Protein AF-A0A3M1JA30-F1 (afdb_monomer_lite)

Sequence (149 aa):
MINASYFTVWEWRLRRRSRTFTFTFMCHFKSLLILVCVLGLSACGSKSASATEADADFDLAEQLTELADRMRAYLPQVPLDSTQIPRTVENGVLKGTTSKSWTSGFFPGLLWQLYRSSGHEELRQAAEQWQAFVEKEKRDSSTHDLGFK

Structure (mmCIF, N/CA/C/O backbone):
data_AF-A0A3M1JA30-F1
#
_entry.id   AF-A0A3M1JA30-F1
#
loop_
_atom_site.group_PDB
_atom_site.id
_atom_site.type_symbol
_atom_site.label_atom_id
_atom_site.label_alt_id
_atom_site.label_comp_id
_atom_site.label_asym_id
_atom_site.label_entity_id
_atom_site.label_seq_id
_atom_site.pdbx_PDB_ins_code
_atom_site.Cartn_x
_atom_site.Cartn_y
_atom_site.Cartn_z
_atom_site.occupancy
_atom_site.B_iso_or_equiv
_atom_site.auth_seq_id
_atom_site.auth_comp_id
_atom_site.auth_asym_id
_atom_site.auth_atom_id
_atom_site.pdbx_PDB_model_num
ATOM 1 N N . MET A 1 1 ? 21.101 49.911 39.764 1.00 37.97 1 MET A N 1
ATOM 2 C CA . MET A 1 1 ? 21.139 51.147 40.576 1.00 37.97 1 MET A CA 1
ATOM 3 C C . MET A 1 1 ? 19.951 51.117 41.525 1.00 37.97 1 MET A C 1
ATOM 5 O O . MET A 1 1 ? 18.871 50.740 41.098 1.00 37.97 1 MET A O 1
ATOM 9 N N . ILE A 1 2 ? 20.209 51.369 42.808 1.00 43.56 2 ILE A N 1
ATOM 10 C CA . ILE A 1 2 ? 19.349 51.102 43.975 1.00 43.56 2 ILE A CA 1
ATOM 11 C C . ILE A 1 2 ? 18.508 52.343 44.316 1.00 43.56 2 ILE A C 1
ATOM 13 O O . ILE A 1 2 ? 19.021 53.447 44.158 1.00 43.56 2 ILE A O 1
ATOM 17 N N . ASN A 1 3 ? 17.288 52.133 44.833 1.00 36.97 3 ASN A N 1
ATOM 18 C CA . ASN A 1 3 ? 16.598 52.853 45.933 1.00 36.97 3 ASN A CA 1
ATOM 19 C C . ASN A 1 3 ? 15.095 52.946 45.643 1.00 36.97 3 ASN A C 1
ATOM 21 O O . ASN A 1 3 ? 14.702 53.080 44.495 1.00 36.97 3 ASN A O 1
ATOM 25 N N . ALA A 1 4 ? 14.174 53.001 46.594 1.00 44.47 4 ALA A N 1
ATOM 26 C CA . ALA A 1 4 ? 14.066 52.663 48.010 1.00 44.47 4 ALA A CA 1
ATOM 27 C C . ALA A 1 4 ? 12.585 52.954 48.336 1.00 44.47 4 ALA A C 1
ATOM 29 O O . ALA A 1 4 ? 11.962 53.798 47.690 1.00 44.47 4 ALA A O 1
ATOM 30 N N . SER A 1 5 ? 12.038 52.237 49.312 1.00 51.53 5 SER A N 1
ATOM 31 C CA . SER A 1 5 ? 10.733 52.432 49.958 1.00 51.53 5 SER A CA 1
ATOM 32 C C . SER A 1 5 ? 10.351 53.897 50.198 1.00 51.53 5 SER A C 1
ATOM 34 O O . SER A 1 5 ? 11.242 54.712 50.356 1.00 51.53 5 SER A O 1
ATOM 36 N N . TYR A 1 6 ? 9.057 54.212 50.338 1.00 47.41 6 TYR A N 1
ATOM 37 C CA . TYR A 1 6 ? 8.481 54.729 51.593 1.00 47.41 6 TYR A CA 1
ATOM 38 C C . TYR A 1 6 ? 6.946 54.745 51.550 1.00 47.41 6 TYR A C 1
ATOM 40 O O . TYR A 1 6 ? 6.298 54.690 50.510 1.00 47.41 6 TYR A O 1
ATOM 48 N N . PHE A 1 7 ? 6.412 54.716 52.760 1.00 42.03 7 PHE A N 1
ATOM 49 C CA . PHE A 1 7 ? 5.134 54.205 53.213 1.00 42.03 7 PHE A CA 1
ATOM 50 C C . PHE A 1 7 ? 4.097 55.336 53.356 1.00 42.03 7 PHE A C 1
ATOM 52 O O . PHE A 1 7 ? 4.448 56.483 53.614 1.00 42.03 7 PHE A O 1
ATOM 59 N N . THR A 1 8 ? 2.829 54.955 53.199 1.00 53.31 8 THR A N 1
ATOM 60 C CA . THR A 1 8 ? 1.570 55.524 53.725 1.00 53.31 8 THR A CA 1
ATOM 61 C C . THR A 1 8 ? 1.610 56.834 54.522 1.00 53.31 8 THR A C 1
ATOM 63 O O . THR A 1 8 ? 2.305 56.914 55.535 1.00 53.31 8 THR A O 1
ATOM 66 N N . VAL A 1 9 ? 0.687 57.760 54.224 1.00 50.69 9 VAL A N 1
ATOM 67 C CA . VAL A 1 9 ? 0.280 58.797 55.182 1.00 50.69 9 VAL A CA 1
ATOM 68 C C . VAL A 1 9 ? -1.231 59.094 55.116 1.00 50.69 9 VAL A C 1
ATOM 70 O O . VAL A 1 9 ? -1.719 59.700 54.171 1.00 50.69 9 VAL A O 1
ATOM 73 N N . TRP A 1 10 ? -1.908 58.677 56.192 1.00 35.72 10 TRP A N 1
ATOM 74 C CA . TRP A 1 10 ? -2.959 59.385 56.937 1.00 35.72 10 TRP A CA 1
ATOM 75 C C . TRP A 1 10 ? -4.416 59.430 56.436 1.00 35.72 10 TRP A C 1
ATOM 77 O O . TRP A 1 10 ? -4.790 60.118 55.490 1.00 35.72 10 TRP A O 1
ATOM 87 N N . GLU A 1 11 ? -5.258 58.765 57.238 1.00 41.31 11 GLU A N 1
ATOM 88 C CA . GLU A 1 11 ? -6.646 59.127 57.532 1.00 41.31 11 GLU A CA 1
ATOM 89 C C . GLU A 1 11 ? -6.857 60.645 57.637 1.00 41.31 11 GLU A C 1
ATOM 91 O O . GLU A 1 11 ? -6.039 61.332 58.240 1.00 41.31 11 GLU A O 1
ATOM 96 N N . TRP A 1 12 ? -8.027 61.142 57.220 1.00 35.47 12 TRP A N 1
ATOM 97 C CA . TRP A 1 12 ? -8.843 62.007 58.081 1.00 35.47 12 TRP A CA 1
ATOM 98 C C . TRP A 1 12 ? -10.247 62.221 57.495 1.00 35.47 12 TRP A C 1
ATOM 100 O O . TRP A 1 12 ? -10.428 62.512 56.317 1.00 35.47 12 TRP A O 1
ATOM 110 N N . ARG A 1 13 ? -11.219 62.244 58.412 1.00 48.62 13 ARG A N 1
ATOM 111 C CA . ARG A 1 13 ? -12.487 62.990 58.336 1.00 48.62 13 ARG A CA 1
ATOM 112 C C . ARG A 1 13 ? -13.692 62.331 57.656 1.00 48.62 13 ARG A C 1
ATOM 114 O O . ARG A 1 13 ? -14.180 62.727 56.603 1.00 48.62 13 ARG A O 1
ATOM 121 N N . LEU A 1 14 ? -14.321 61.465 58.449 1.00 39.88 14 LEU A N 1
ATOM 122 C CA . LEU A 1 14 ? -15.775 61.443 58.632 1.00 39.88 14 LEU A CA 1
ATOM 123 C C . LEU A 1 14 ? -16.392 62.857 58.562 1.00 39.88 14 LEU A C 1
ATOM 125 O O . LEU A 1 14 ? -15.870 63.781 59.188 1.00 39.88 14 LEU A O 1
ATOM 129 N N . ARG A 1 15 ? -17.594 62.960 57.970 1.00 45.28 15 ARG A N 1
ATOM 130 C CA . ARG A 1 15 ? -18.828 63.475 58.619 1.00 45.28 15 ARG A CA 1
ATOM 131 C C . ARG A 1 15 ? -19.707 64.341 57.694 1.00 45.28 15 ARG A C 1
ATOM 133 O O . ARG A 1 15 ? -19.549 65.547 57.610 1.00 45.28 15 ARG A O 1
ATOM 140 N N . ARG A 1 16 ? -20.771 63.679 57.221 1.00 49.78 16 ARG A N 1
ATOM 141 C CA . ARG A 1 16 ? -22.185 64.117 57.146 1.00 49.78 16 ARG A CA 1
ATOM 142 C C . ARG A 1 16 ? -22.638 65.210 56.156 1.00 49.78 16 ARG A C 1
ATOM 144 O O . ARG A 1 16 ? -22.235 66.359 56.222 1.00 49.78 16 ARG A O 1
ATOM 151 N N . ARG A 1 17 ? -23.765 64.824 55.534 1.00 49.00 17 ARG A N 1
ATOM 152 C CA . ARG A 1 17 ? -25.015 65.571 55.259 1.00 49.00 17 ARG A CA 1
ATOM 153 C C . ARG A 1 17 ? -25.185 66.266 53.897 1.00 49.00 17 ARG A C 1
ATOM 155 O O . ARG A 1 17 ? -24.946 67.452 53.732 1.00 49.00 17 ARG A O 1
ATOM 162 N N . SER A 1 18 ? -25.772 65.476 52.989 1.00 48.47 18 SER A N 1
ATOM 163 C CA . SER A 1 18 ? -27.092 65.684 52.352 1.00 48.47 18 SER A CA 1
ATOM 164 C C . SER A 1 18 ? -27.362 66.969 51.562 1.00 48.47 18 SER A C 1
ATOM 166 O O . SER A 1 18 ? -27.652 68.002 52.158 1.00 48.47 18 SER A O 1
ATOM 168 N N . ARG A 1 19 ? -27.467 66.817 50.232 1.00 50.91 19 ARG A N 1
ATOM 169 C CA . ARG A 1 19 ? -28.345 67.583 49.319 1.00 50.91 19 ARG A CA 1
ATOM 170 C C . ARG A 1 19 ? -28.676 66.695 48.096 1.00 50.91 19 ARG A C 1
ATOM 172 O O . ARG A 1 19 ? -27.973 66.741 47.101 1.00 50.91 19 ARG A O 1
ATOM 179 N N . THR A 1 20 ? -29.494 65.642 48.176 1.00 54.06 20 THR A N 1
ATOM 180 C CA . THR A 1 20 ? -30.968 65.629 48.011 1.00 54.06 20 THR A CA 1
ATOM 181 C C . THR A 1 20 ? -31.543 66.736 47.112 1.00 54.06 20 THR A C 1
ATOM 183 O O . THR A 1 20 ? -32.226 67.601 47.640 1.00 54.06 20 THR A O 1
ATOM 186 N N . PHE A 1 21 ? -31.289 66.731 45.788 1.00 52.16 21 PHE A N 1
ATOM 187 C CA . PHE A 1 21 ? -32.292 67.224 44.806 1.00 52.16 21 PHE A CA 1
ATOM 188 C C . PHE A 1 21 ? -32.037 66.919 43.309 1.00 52.16 21 PHE A C 1
ATOM 190 O O . PHE A 1 21 ? -32.917 67.174 42.499 1.00 52.16 21 PHE A O 1
ATOM 197 N N . THR A 1 22 ? -30.892 66.372 42.885 1.00 51.41 22 THR A N 1
ATOM 198 C CA . THR A 1 22 ? -30.565 66.271 41.436 1.00 51.41 22 THR A CA 1
ATOM 199 C C . THR A 1 22 ? -30.409 64.850 40.888 1.00 51.41 22 THR A C 1
ATOM 201 O O . THR A 1 22 ? -30.018 64.675 39.737 1.00 51.41 22 THR A O 1
ATOM 204 N N . PHE A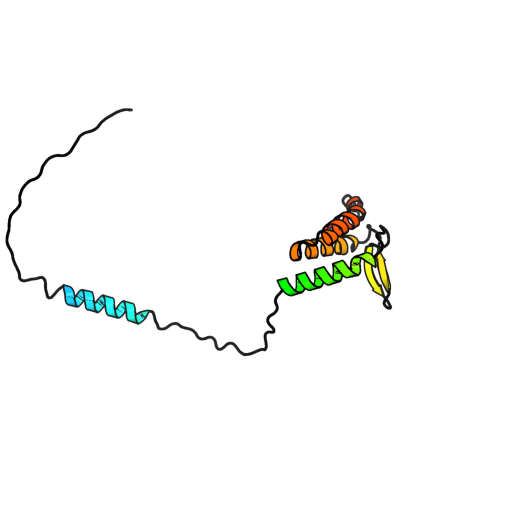 1 23 ? -30.712 63.814 41.676 1.00 49.88 23 PHE A N 1
ATOM 205 C CA . PHE A 1 23 ? -30.319 62.440 41.328 1.00 49.88 23 PHE A CA 1
ATOM 206 C C . PHE A 1 23 ? -31.388 61.603 40.607 1.00 49.88 23 PHE A C 1
ATOM 208 O O . PHE A 1 23 ? -31.047 60.632 39.939 1.00 49.88 23 PHE A O 1
ATOM 215 N N . THR A 1 24 ? -32.671 61.965 40.681 1.00 48.25 24 THR A N 1
ATOM 216 C CA . THR A 1 24 ? -33.744 61.094 40.163 1.00 48.25 24 THR A CA 1
ATOM 217 C C . THR A 1 24 ? -33.929 61.202 38.644 1.00 48.25 24 THR A C 1
ATOM 219 O O . THR A 1 24 ? -34.249 60.214 37.990 1.00 48.25 24 THR A O 1
ATOM 222 N N . PHE A 1 25 ? -33.668 62.369 38.044 1.00 45.81 25 PHE A N 1
ATOM 223 C CA . PHE A 1 25 ? -33.913 62.579 36.608 1.00 45.81 25 PHE A CA 1
ATOM 224 C C . PHE A 1 25 ? -32.810 61.996 35.702 1.00 45.81 25 PHE A C 1
ATOM 226 O O . PHE A 1 25 ? -33.058 61.652 34.550 1.00 45.81 25 PHE A O 1
ATOM 233 N N . MET A 1 26 ? -31.594 61.815 36.228 1.00 51.28 26 MET A N 1
ATOM 234 C CA . MET A 1 26 ? -30.434 61.346 35.456 1.00 51.28 26 MET A CA 1
ATOM 235 C C . MET A 1 26 ? -30.353 59.810 35.334 1.00 51.28 26 MET A C 1
ATOM 237 O O . MET A 1 26 ? -29.647 59.296 34.465 1.00 51.28 26 MET A O 1
ATOM 241 N N . CYS A 1 27 ? -31.085 59.066 36.173 1.00 48.34 27 CYS A N 1
ATOM 242 C CA . CYS A 1 27 ? -31.097 57.597 36.155 1.00 48.34 27 CYS A CA 1
ATOM 243 C C . CYS A 1 27 ? -32.093 57.012 35.141 1.00 48.34 27 CYS A C 1
ATOM 245 O O . CYS A 1 27 ? -31.782 56.010 34.500 1.00 48.34 27 CYS A O 1
ATOM 247 N N . HIS A 1 28 ? -33.252 57.643 34.921 1.00 44.19 28 HIS A N 1
ATOM 248 C CA . HIS A 1 28 ? -34.256 57.113 33.986 1.00 44.19 28 HIS A CA 1
ATOM 249 C C . HIS A 1 28 ? -33.865 57.284 32.511 1.00 44.19 28 HIS A C 1
ATOM 251 O O . HIS A 1 28 ? -34.153 56.404 31.703 1.00 44.19 28 HIS A O 1
ATOM 257 N N . PHE A 1 29 ? -33.134 58.349 32.163 1.00 50.44 29 PHE A N 1
ATOM 258 C CA . PHE A 1 29 ? -32.683 58.584 30.785 1.00 50.44 29 PHE A CA 1
ATOM 259 C C . PHE A 1 29 ? -31.578 57.604 30.347 1.00 50.44 29 PHE A C 1
ATOM 261 O O . PHE A 1 29 ? -31.605 57.086 29.232 1.00 50.44 29 PHE A O 1
ATOM 268 N N . LYS A 1 30 ? -30.644 57.265 31.251 1.00 50.31 30 LYS A N 1
ATOM 269 C CA . LYS A 1 30 ? -29.615 56.237 31.004 1.00 50.31 30 LYS A CA 1
ATOM 270 C C . LYS A 1 30 ? -30.194 54.823 30.955 1.00 50.31 30 LYS A C 1
ATOM 272 O O . LYS A 1 30 ? -29.717 54.003 30.179 1.00 50.31 30 LYS A O 1
ATOM 277 N N . SER A 1 31 ? -31.232 54.546 31.745 1.00 51.47 31 SER A N 1
ATOM 278 C CA . SER A 1 31 ? -31.857 53.222 31.766 1.00 51.47 31 SER A CA 1
ATOM 279 C C . SER A 1 31 ? -32.716 52.946 30.522 1.00 51.47 31 SER A C 1
ATOM 281 O O . SER A 1 31 ? -32.785 51.799 30.088 1.00 51.47 31 SER A O 1
ATOM 283 N N . LEU A 1 32 ? -33.312 53.981 29.910 1.00 55.06 32 LEU A N 1
ATOM 284 C CA . LEU A 1 32 ? -34.083 53.860 28.664 1.00 55.06 32 LEU A CA 1
ATOM 285 C C . LEU A 1 32 ? -33.184 53.624 27.430 1.00 55.06 32 LEU A C 1
ATOM 287 O O . LEU A 1 32 ? -33.542 52.849 26.549 1.00 55.06 32 LEU A O 1
ATOM 291 N N . LEU A 1 33 ? -31.988 54.226 27.394 1.00 57.34 33 LEU A N 1
ATOM 292 C CA . LEU A 1 33 ? -31.012 54.043 26.306 1.00 57.34 33 LEU A CA 1
ATOM 293 C C . LEU A 1 33 ? -30.391 52.634 26.269 1.00 57.34 33 LEU A C 1
ATOM 295 O O . LEU A 1 33 ? -30.094 52.125 25.193 1.00 57.34 33 LEU A O 1
ATOM 299 N N . ILE A 1 34 ? -30.235 51.974 27.421 1.00 59.22 34 ILE A N 1
ATOM 300 C CA . ILE A 1 34 ? -29.686 50.607 27.496 1.00 59.22 34 ILE A CA 1
ATOM 301 C C . ILE A 1 34 ? -30.721 49.564 27.035 1.00 59.22 34 ILE A C 1
ATOM 303 O O . ILE A 1 34 ? -30.356 48.583 26.391 1.00 59.22 34 ILE A O 1
ATOM 307 N N . LEU A 1 35 ? -32.015 49.797 27.283 1.00 57.69 35 LEU A N 1
ATOM 308 C CA . LEU A 1 35 ? -33.090 48.884 26.877 1.00 57.69 35 LEU A CA 1
ATOM 309 C C . LEU A 1 35 ? -33.279 48.835 25.346 1.00 57.69 35 LEU A C 1
ATOM 311 O O . LEU A 1 35 ? -33.548 47.772 24.790 1.00 57.69 35 LEU A O 1
ATOM 315 N N . VAL A 1 36 ? -33.081 49.962 24.652 1.00 60.78 36 VAL A N 1
ATOM 316 C CA . VAL A 1 36 ? -33.193 50.048 23.182 1.00 60.78 36 VAL A CA 1
ATOM 317 C C . VAL A 1 36 ? -32.030 49.334 22.476 1.00 60.78 36 VAL A C 1
ATOM 319 O O . VAL A 1 36 ? -32.245 48.677 21.460 1.00 60.78 36 VAL A O 1
ATOM 322 N N . CYS A 1 37 ? -30.818 49.371 23.038 1.00 56.19 37 CYS A N 1
ATOM 323 C CA . CYS A 1 37 ? -29.661 48.665 22.473 1.00 56.19 37 CYS A CA 1
ATOM 324 C C . CYS A 1 37 ? -29.751 47.134 22.610 1.00 56.19 37 CYS A C 1
ATOM 326 O O . CYS A 1 37 ? -29.251 46.417 21.747 1.00 56.19 37 CYS A O 1
ATOM 328 N N . VAL A 1 38 ? -30.406 46.617 23.657 1.00 60.31 38 VAL A N 1
ATOM 329 C CA . VAL A 1 38 ? -30.553 45.163 23.873 1.00 60.31 38 VAL A CA 1
ATOM 330 C C . VAL A 1 38 ? -31.631 44.553 22.964 1.00 60.31 38 VAL A C 1
ATOM 332 O O . VAL A 1 38 ? -31.498 43.408 22.537 1.00 60.31 38 VAL A O 1
ATOM 335 N N . LEU A 1 39 ? -32.659 45.320 22.589 1.00 59.47 39 LEU A N 1
ATOM 336 C CA . LEU A 1 39 ? -33.722 44.856 21.685 1.00 59.47 39 LEU A CA 1
ATOM 337 C C . LEU A 1 39 ? -33.337 44.907 20.192 1.00 59.47 39 LEU A C 1
ATOM 339 O O . LEU A 1 39 ? -33.990 44.263 19.375 1.00 59.47 39 LEU A O 1
ATOM 343 N N . GLY A 1 40 ? -32.265 45.620 19.826 1.00 57.72 40 GLY A N 1
ATOM 344 C CA . GLY A 1 40 ? -31.810 45.766 18.435 1.00 57.72 40 GLY A CA 1
ATOM 345 C C . GLY A 1 40 ? -30.955 44.617 17.880 1.00 57.72 40 GLY A C 1
ATOM 346 O O . GLY A 1 40 ? -30.694 44.591 16.682 1.00 57.72 40 GLY A O 1
ATOM 347 N N . LEU A 1 41 ? -30.519 43.661 18.711 1.00 57.72 41 LEU A N 1
ATOM 348 C CA . LEU A 1 41 ? -29.598 42.585 18.299 1.00 57.72 41 LEU A CA 1
ATOM 349 C C . LEU A 1 41 ? -30.275 41.238 17.980 1.00 57.72 41 LEU A C 1
ATOM 351 O O . LEU A 1 41 ? -29.589 40.290 17.617 1.00 57.72 41 LEU A O 1
ATOM 355 N N . SER A 1 42 ? -31.606 41.127 18.073 1.00 59.62 42 SER A N 1
ATOM 356 C CA . SER A 1 42 ? -32.321 39.853 17.837 1.00 59.62 42 SER A CA 1
ATOM 357 C C . SER A 1 42 ? -32.921 39.688 16.431 1.00 59.62 42 SER A C 1
ATOM 359 O O . SER A 1 42 ? -33.674 38.747 16.197 1.00 59.62 42 SER A O 1
ATOM 361 N N . ALA A 1 43 ? -32.589 40.558 15.473 1.00 58.50 43 ALA A N 1
ATOM 362 C CA . ALA A 1 43 ? -33.149 40.516 14.118 1.00 58.50 43 ALA A CA 1
ATOM 363 C C . ALA A 1 43 ? -32.075 40.347 13.030 1.00 58.50 43 ALA A C 1
ATOM 365 O O . ALA A 1 43 ? -31.980 41.147 12.106 1.00 58.50 43 ALA A O 1
ATOM 366 N N . CYS A 1 44 ? -31.269 39.288 13.126 1.00 52.97 44 CYS A N 1
ATOM 367 C CA . CYS A 1 44 ? -30.611 38.700 11.955 1.00 52.97 44 CYS A CA 1
ATOM 368 C C . CYS A 1 44 ? -30.354 37.206 12.198 1.00 52.97 44 CYS A C 1
ATOM 370 O O . CYS A 1 44 ? -29.231 36.757 12.397 1.00 52.97 44 CYS A O 1
ATOM 372 N N . GLY A 1 45 ? -31.439 36.434 12.257 1.00 56.06 45 GLY A N 1
ATOM 373 C CA . GLY A 1 45 ? -31.394 34.983 12.128 1.00 56.06 45 GLY A CA 1
ATOM 374 C C . GLY A 1 45 ? -31.821 34.615 10.717 1.00 56.06 45 GLY A C 1
ATOM 375 O O . GLY A 1 45 ? -32.998 34.345 10.486 1.00 56.06 45 GLY A O 1
ATOM 376 N N . SER A 1 46 ? -30.893 34.650 9.762 1.00 51.72 46 SER A N 1
ATOM 377 C CA . SER A 1 46 ? -31.112 34.133 8.412 1.00 51.72 46 SER A CA 1
ATOM 378 C C . SER A 1 46 ? -31.380 32.629 8.504 1.00 51.72 46 SER A C 1
ATOM 380 O O . SER A 1 46 ? -30.450 31.825 8.507 1.00 51.72 46 SER A O 1
ATOM 382 N N . LYS A 1 47 ? -32.649 32.216 8.599 1.00 48.16 47 LYS A N 1
ATOM 383 C CA . LYS A 1 47 ? -33.031 30.835 8.289 1.00 48.16 47 LYS A CA 1
ATOM 384 C C . LYS A 1 47 ? -32.880 30.663 6.782 1.00 48.16 47 LYS A C 1
ATOM 386 O O . LYS A 1 47 ? -33.802 30.947 6.025 1.00 48.16 47 LYS A O 1
ATOM 391 N N . SER A 1 48 ? -31.691 30.240 6.362 1.00 46.28 48 SER A N 1
ATOM 392 C CA . SER A 1 48 ? -31.515 29.617 5.056 1.00 46.28 48 SER A CA 1
ATOM 393 C C . SER A 1 48 ? -32.423 28.391 5.034 1.00 46.28 48 SER A C 1
ATOM 395 O O . SER A 1 48 ? -32.255 27.475 5.840 1.00 46.28 48 SER A O 1
ATOM 397 N N . ALA A 1 49 ? -33.443 28.416 4.180 1.00 50.16 49 ALA A N 1
ATOM 398 C CA . ALA A 1 49 ? -34.199 27.227 3.841 1.00 50.16 49 ALA A CA 1
ATOM 399 C C . ALA A 1 49 ? -33.236 26.297 3.093 1.00 50.16 49 ALA A C 1
ATOM 401 O O . ALA A 1 49 ? -33.004 26.459 1.898 1.00 50.16 49 ALA A O 1
ATOM 402 N N . SER A 1 50 ? -32.616 25.378 3.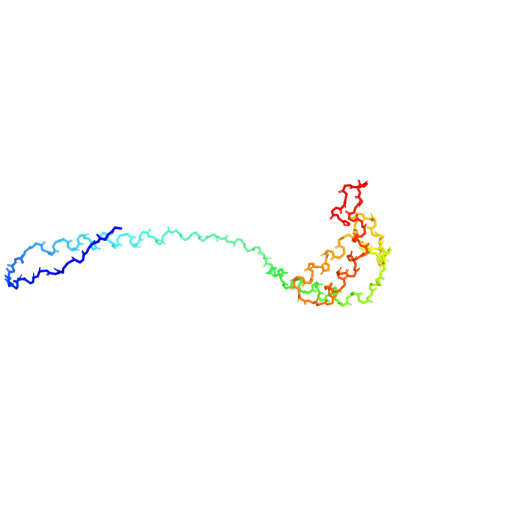834 1.00 43.59 50 SER A N 1
ATOM 403 C CA . SER A 1 50 ? -31.904 24.240 3.266 1.00 43.59 50 SER A CA 1
ATOM 404 C C . SER A 1 50 ? -32.923 23.440 2.462 1.00 43.59 50 SER A C 1
ATOM 406 O O . SER A 1 50 ? -33.903 22.923 3.002 1.00 43.59 50 SER A O 1
ATOM 408 N N . ALA A 1 51 ? -32.719 23.427 1.146 1.00 51.00 51 ALA A N 1
ATOM 409 C CA . ALA A 1 51 ? -33.340 22.462 0.265 1.00 51.00 51 ALA A CA 1
ATOM 410 C C . ALA A 1 51 ? -33.039 21.070 0.827 1.00 51.00 51 ALA A C 1
ATOM 412 O O . ALA A 1 51 ? -31.886 20.738 1.098 1.00 51.00 51 ALA A O 1
ATOM 413 N N . THR A 1 52 ? -34.091 20.296 1.062 1.00 49.44 52 THR A N 1
ATOM 414 C CA . THR A 1 52 ? -34.003 18.902 1.483 1.00 49.44 52 THR A CA 1
ATOM 415 C C . THR A 1 52 ? -33.632 18.066 0.260 1.00 49.44 52 THR A C 1
ATOM 417 O O . THR A 1 52 ? -34.487 17.439 -0.353 1.00 49.44 52 THR A O 1
ATOM 420 N N . GLU A 1 53 ? -32.363 18.115 -0.134 1.00 58.25 53 GLU A N 1
ATOM 421 C CA . GLU A 1 53 ? -31.735 17.014 -0.860 1.00 58.25 53 GLU A CA 1
ATOM 422 C C . GLU A 1 53 ? -31.373 15.967 0.202 1.00 58.25 53 GLU A C 1
ATOM 424 O O . GLU A 1 53 ? -30.946 16.315 1.304 1.00 58.25 53 GLU A O 1
ATOM 429 N N . ALA A 1 54 ? -31.632 14.692 -0.069 1.00 57.12 54 ALA A N 1
ATOM 430 C CA . ALA A 1 54 ? -31.309 13.611 0.850 1.00 57.12 54 ALA A CA 1
ATOM 431 C C . ALA A 1 54 ? -29.782 13.435 0.929 1.00 57.12 54 ALA A C 1
ATOM 433 O O . ALA A 1 54 ? -29.218 12.571 0.261 1.00 57.12 54 ALA A O 1
ATOM 434 N N . ASP A 1 55 ? -29.116 14.258 1.737 1.00 58.34 55 ASP A N 1
ATOM 435 C CA . ASP A 1 55 ? -27.738 14.030 2.154 1.00 58.34 55 ASP A CA 1
ATOM 436 C C . ASP A 1 55 ? -27.745 12.799 3.065 1.00 58.34 55 ASP A C 1
ATOM 438 O O . ASP A 1 55 ? -28.068 12.870 4.253 1.00 58.34 55 ASP A O 1
ATOM 442 N N . ALA A 1 56 ? -27.456 11.631 2.488 1.00 65.81 56 ALA A N 1
ATOM 443 C CA . ALA A 1 56 ? -27.014 10.496 3.279 1.00 65.81 56 ALA A CA 1
ATOM 444 C C . ALA A 1 56 ? -25.813 10.974 4.105 1.00 65.81 56 ALA A C 1
ATOM 446 O O . ALA A 1 56 ? -24.847 11.484 3.537 1.00 65.81 56 ALA A O 1
ATOM 447 N N . ASP A 1 57 ? -25.916 10.857 5.427 1.00 80.69 57 ASP A N 1
ATOM 448 C CA . ASP A 1 57 ? -24.865 11.204 6.380 1.00 80.69 57 ASP A CA 1
ATOM 449 C C . ASP A 1 57 ? -23.598 10.405 6.032 1.00 80.69 57 ASP A C 1
ATOM 451 O O . ASP A 1 57 ? -23.478 9.217 6.329 1.00 80.69 57 ASP A O 1
ATOM 455 N N . PHE A 1 58 ? -22.704 11.017 5.255 1.00 87.06 58 PHE A N 1
ATOM 456 C CA . PHE A 1 58 ? -21.478 10.394 4.777 1.00 87.06 58 PHE A CA 1
ATOM 457 C C . PHE A 1 58 ? -20.438 10.513 5.887 1.00 87.06 58 PHE A C 1
ATOM 459 O O . PHE A 1 58 ? -19.675 11.480 5.943 1.00 87.06 58 PHE A O 1
ATOM 466 N N . ASP A 1 59 ? -20.391 9.519 6.773 1.00 93.44 59 ASP A N 1
ATOM 467 C CA . ASP A 1 59 ? -19.296 9.409 7.731 1.00 93.44 59 ASP A CA 1
ATOM 468 C C . ASP A 1 59 ? -18.057 8.848 7.013 1.00 93.44 59 ASP A C 1
ATOM 470 O O . ASP A 1 59 ? -17.946 7.660 6.691 1.00 93.44 59 ASP A O 1
ATOM 474 N N . LEU A 1 60 ? -17.118 9.744 6.706 1.00 93.19 60 LEU A N 1
ATOM 475 C CA . LEU A 1 60 ? -15.851 9.396 6.067 1.00 93.19 60 LEU A CA 1
ATOM 476 C C . LEU A 1 60 ? -14.987 8.488 6.958 1.00 93.19 60 LEU A C 1
ATOM 478 O O . LEU A 1 60 ? -14.272 7.629 6.441 1.00 93.19 60 LEU A O 1
ATOM 482 N N . ALA A 1 61 ? -15.014 8.686 8.277 1.00 92.81 61 ALA A N 1
ATOM 483 C CA . ALA A 1 61 ? -14.195 7.916 9.206 1.00 92.81 61 ALA A CA 1
ATOM 484 C C . ALA A 1 61 ? -14.716 6.480 9.326 1.00 92.81 61 ALA A C 1
ATOM 486 O O . ALA A 1 61 ? -13.920 5.534 9.295 1.00 92.81 61 ALA A O 1
ATOM 487 N N . GLU A 1 62 ? -16.038 6.313 9.382 1.00 94.12 62 GLU A N 1
ATOM 488 C CA . GLU A 1 62 ? -16.680 4.998 9.359 1.00 94.12 62 GLU A CA 1
ATOM 489 C C . GLU A 1 62 ? -16.334 4.246 8.066 1.00 94.12 62 GLU A C 1
ATOM 491 O O . GLU A 1 62 ? -15.829 3.123 8.114 1.00 94.12 62 GLU A O 1
ATOM 496 N N . GLN A 1 63 ? -16.471 4.895 6.907 1.00 95.75 63 GLN A N 1
ATOM 497 C CA . GLN A 1 63 ? -16.160 4.270 5.617 1.00 95.75 63 GLN A CA 1
ATOM 498 C C . GLN A 1 63 ? -14.687 3.889 5.459 1.00 95.75 63 GLN A C 1
ATOM 500 O O . GLN A 1 63 ? -14.375 2.813 4.948 1.00 95.75 63 GLN A O 1
ATOM 505 N N . LEU A 1 64 ? -13.753 4.741 5.894 1.00 95.94 64 LEU A N 1
ATOM 506 C CA . LEU A 1 64 ? -12.325 4.411 5.848 1.00 95.94 64 LEU A CA 1
ATOM 507 C C . LEU A 1 64 ? -11.972 3.249 6.780 1.00 95.94 64 LEU A C 1
ATOM 509 O O . LEU A 1 64 ? -11.064 2.476 6.468 1.00 95.94 64 LEU A O 1
ATOM 513 N N . THR A 1 65 ? -12.672 3.121 7.906 1.00 96.25 65 THR A N 1
ATOM 514 C CA . THR A 1 65 ? -12.506 1.990 8.826 1.00 96.25 65 THR A CA 1
ATOM 515 C C . THR A 1 65 ? -13.044 0.706 8.198 1.00 96.25 65 THR A C 1
ATOM 517 O O . THR A 1 65 ? -12.340 -0.303 8.174 1.00 96.25 65 THR A O 1
ATOM 520 N N . GLU A 1 66 ? -14.222 0.757 7.574 1.00 96.94 66 GLU A N 1
ATOM 521 C CA . GLU A 1 66 ? -14.795 -0.391 6.866 1.00 96.94 66 GLU A CA 1
ATOM 522 C C . GLU A 1 66 ? -13.894 -0.863 5.709 1.00 96.94 66 GLU A C 1
ATOM 524 O O . GLU A 1 66 ? -13.642 -2.060 5.538 1.00 96.94 66 GLU A O 1
ATOM 529 N N . LEU A 1 67 ? -13.350 0.068 4.919 1.00 98.00 67 LEU A N 1
ATOM 530 C CA . LEU A 1 67 ? -12.402 -0.258 3.850 1.00 98.00 67 LEU A CA 1
ATOM 531 C C . LEU A 1 67 ? -11.109 -0.877 4.391 1.00 98.00 67 LEU A C 1
ATOM 533 O O . LEU A 1 67 ? -10.569 -1.799 3.775 1.00 98.00 67 LEU A O 1
ATOM 537 N N . ALA A 1 68 ? -10.624 -0.404 5.539 1.00 98.44 68 ALA A N 1
ATOM 538 C CA . ALA A 1 68 ? -9.453 -0.967 6.196 1.00 98.44 68 ALA A CA 1
ATOM 539 C C . ALA A 1 68 ? -9.707 -2.406 6.668 1.00 98.44 68 ALA A C 1
ATOM 541 O O . ALA A 1 68 ? -8.860 -3.273 6.451 1.00 98.44 68 ALA A O 1
ATOM 542 N N . ASP A 1 69 ? -10.886 -2.690 7.226 1.00 98.44 69 ASP A N 1
ATOM 543 C CA . ASP A 1 69 ? -11.284 -4.046 7.614 1.00 98.44 69 ASP A CA 1
ATOM 544 C C . ASP A 1 69 ? -11.376 -4.990 6.413 1.00 98.44 69 ASP A C 1
ATOM 546 O O . ASP A 1 69 ? -10.836 -6.101 6.450 1.00 98.44 69 ASP A O 1
ATOM 550 N N . ARG A 1 70 ? -11.987 -4.535 5.312 1.00 98.25 70 ARG A N 1
ATOM 551 C CA . ARG A 1 70 ? -12.051 -5.304 4.060 1.00 98.25 70 ARG A CA 1
ATOM 552 C C . ARG A 1 70 ? -10.657 -5.584 3.500 1.00 98.25 70 ARG A C 1
ATOM 554 O O . ARG A 1 70 ? -10.375 -6.720 3.121 1.00 98.25 70 ARG A O 1
ATOM 561 N N . MET A 1 71 ? -9.774 -4.584 3.474 1.00 98.19 71 MET A N 1
ATOM 562 C CA . MET A 1 71 ? -8.394 -4.764 3.014 1.00 98.19 71 MET A CA 1
ATOM 563 C C . MET A 1 71 ? -7.624 -5.732 3.915 1.00 98.19 71 MET A C 1
ATOM 565 O O . MET A 1 71 ? -6.952 -6.625 3.407 1.00 98.19 71 MET A O 1
ATOM 569 N N . ARG A 1 72 ? -7.758 -5.616 5.241 1.00 98.19 72 ARG A N 1
ATOM 570 C CA . ARG A 1 72 ? -7.126 -6.530 6.203 1.00 98.19 72 ARG A CA 1
ATOM 571 C C . ARG A 1 72 ? -7.565 -7.977 5.978 1.00 98.19 72 ARG A C 1
ATOM 573 O O . ARG A 1 72 ? -6.725 -8.871 5.981 1.00 98.19 72 ARG A O 1
ATOM 580 N N . ALA A 1 73 ? -8.854 -8.208 5.731 1.00 98.12 73 ALA A N 1
ATOM 581 C CA . ALA A 1 73 ? -9.376 -9.536 5.411 1.00 98.12 73 ALA A CA 1
ATOM 582 C C . ALA A 1 73 ? -8.916 -10.052 4.031 1.00 98.12 73 ALA A C 1
ATOM 584 O O . ALA A 1 73 ? -8.803 -11.262 3.824 1.00 98.12 73 ALA A O 1
ATOM 585 N N . TYR A 1 74 ? -8.650 -9.149 3.084 1.00 96.50 74 TYR A N 1
ATOM 586 C CA . TYR A 1 74 ? -8.209 -9.492 1.733 1.00 96.50 74 TYR A CA 1
ATOM 587 C C . TYR A 1 74 ? -6.698 -9.741 1.623 1.00 96.50 74 TYR A C 1
ATOM 589 O O . TYR A 1 74 ? -6.287 -10.598 0.846 1.00 96.50 74 TYR A O 1
ATOM 597 N N . LEU A 1 75 ? -5.872 -9.051 2.417 1.00 96.56 75 LEU A N 1
ATOM 598 C CA . LEU A 1 75 ? -4.405 -9.127 2.372 1.00 96.56 75 LEU A CA 1
ATOM 599 C C . LEU A 1 75 ? -3.828 -10.554 2.318 1.00 96.56 75 LEU A C 1
ATOM 601 O O . LEU A 1 75 ? -2.941 -10.772 1.495 1.00 96.56 75 LEU A O 1
ATOM 605 N N . PRO A 1 76 ? -4.316 -11.547 3.093 1.00 96.31 76 PRO A N 1
ATOM 606 C CA . PRO A 1 76 ? -3.803 -12.920 3.021 1.00 96.31 76 PRO A CA 1
ATOM 607 C C . PRO A 1 76 ? -3.947 -13.587 1.643 1.00 96.31 76 PRO A C 1
ATOM 609 O O . PRO A 1 76 ? -3.277 -14.577 1.367 1.00 96.31 76 PRO A O 1
ATOM 612 N N . GLN A 1 77 ? -4.824 -13.065 0.782 1.00 94.81 77 GLN A N 1
ATOM 613 C CA . GLN A 1 77 ? -5.047 -13.554 -0.581 1.00 94.81 77 GLN A CA 1
ATOM 614 C C . GLN A 1 77 ? -4.067 -12.936 -1.590 1.00 94.81 77 GLN A C 1
ATOM 616 O O . GLN A 1 77 ? -3.994 -13.393 -2.730 1.00 94.81 77 GLN A O 1
ATOM 621 N N . VAL A 1 78 ? -3.319 -11.902 -1.189 1.00 94.69 78 VAL A N 1
ATOM 622 C CA . VAL A 1 78 ? -2.345 -11.204 -2.030 1.00 94.69 78 VAL A CA 1
ATOM 623 C C . VAL A 1 78 ? -0.938 -11.666 -1.637 1.00 94.69 78 VAL A C 1
ATOM 625 O O . VAL A 1 78 ? -0.430 -11.255 -0.592 1.00 94.69 78 VAL A O 1
ATOM 628 N N . PRO A 1 79 ? -0.279 -12.520 -2.439 1.00 94.31 79 PRO A N 1
ATOM 629 C CA . PRO A 1 79 ? 1.064 -12.980 -2.118 1.00 94.31 79 PRO A CA 1
ATOM 630 C C . PRO A 1 79 ? 2.056 -11.814 -2.158 1.00 94.31 79 PRO A C 1
ATOM 632 O O . PRO A 1 79 ? 2.033 -10.991 -3.073 1.00 94.31 79 PRO A O 1
ATOM 635 N N . LEU A 1 80 ? 2.953 -11.764 -1.173 1.00 96.19 80 LEU A N 1
ATOM 636 C CA . LEU A 1 80 ? 4.026 -10.777 -1.123 1.00 96.19 80 LEU A CA 1
ATOM 637 C C . LEU A 1 80 ? 5.082 -11.095 -2.195 1.00 96.19 80 LEU A C 1
ATOM 639 O O . LEU A 1 80 ? 5.887 -12.010 -2.028 1.00 96.19 80 LEU A O 1
ATOM 643 N N . ASP A 1 81 ? 5.086 -10.333 -3.289 1.00 96.06 81 ASP A N 1
ATOM 644 C CA . ASP A 1 81 ? 5.966 -10.560 -4.441 1.00 96.06 81 ASP A CA 1
ATOM 645 C C . ASP A 1 81 ? 6.379 -9.235 -5.100 1.00 96.06 81 ASP A C 1
ATOM 647 O O . ASP A 1 81 ? 5.554 -8.481 -5.614 1.00 96.06 81 ASP A O 1
ATOM 651 N N . SER A 1 82 ? 7.690 -8.982 -5.160 1.00 93.81 82 SER A N 1
ATOM 652 C CA . SER A 1 82 ? 8.285 -7.775 -5.758 1.00 93.81 82 SER A CA 1
ATOM 653 C C . SER A 1 82 ? 7.960 -7.537 -7.244 1.00 93.81 82 SER A C 1
ATOM 655 O O . SER A 1 82 ? 8.201 -6.444 -7.766 1.00 93.81 82 SER A O 1
ATOM 657 N N . THR A 1 83 ? 7.449 -8.556 -7.937 1.00 95.44 83 THR A N 1
ATOM 658 C CA . THR A 1 83 ? 7.054 -8.522 -9.349 1.00 95.44 83 THR A CA 1
ATOM 659 C C . THR A 1 83 ? 5.542 -8.446 -9.555 1.00 95.44 83 THR A C 1
ATOM 661 O O . THR A 1 83 ? 5.102 -8.223 -10.684 1.00 95.44 83 THR A O 1
ATOM 664 N N . GLN A 1 84 ? 4.754 -8.588 -8.485 1.00 96.06 84 GLN A N 1
ATOM 665 C CA . GLN A 1 84 ? 3.291 -8.602 -8.516 1.00 96.06 84 GLN A CA 1
ATOM 666 C C . GLN A 1 84 ? 2.679 -7.576 -7.548 1.00 96.06 84 GLN A C 1
ATOM 668 O O . GLN A 1 84 ? 1.676 -7.853 -6.897 1.00 96.06 84 GLN A O 1
ATOM 673 N N . ILE A 1 85 ? 3.234 -6.362 -7.484 1.00 97.50 85 ILE A N 1
ATOM 674 C CA . ILE A 1 85 ? 2.634 -5.253 -6.726 1.00 97.50 85 ILE A CA 1
ATOM 675 C C . ILE A 1 85 ? 1.252 -4.936 -7.321 1.00 97.50 85 ILE A C 1
ATOM 677 O O . ILE A 1 85 ? 1.201 -4.602 -8.507 1.00 97.50 85 ILE A O 1
ATOM 681 N N . PRO A 1 86 ? 0.144 -5.029 -6.561 1.00 97.44 86 PRO A N 1
ATOM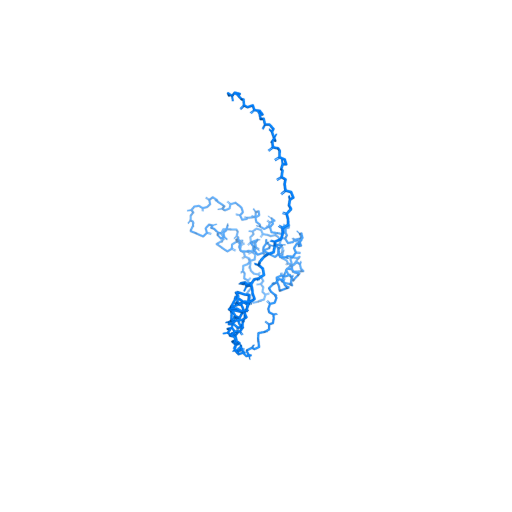 682 C CA . PRO A 1 86 ? -1.213 -4.860 -7.080 1.00 97.44 86 PRO A CA 1
ATOM 683 C C . PRO A 1 86 ? -1.403 -3.581 -7.901 1.00 97.44 86 PRO A C 1
ATOM 685 O O . PRO A 1 86 ? -1.063 -2.487 -7.453 1.00 97.44 86 PRO A O 1
ATOM 688 N N . ARG A 1 87 ? -1.966 -3.721 -9.108 1.00 96.88 87 ARG A N 1
ATOM 689 C CA . ARG A 1 87 ? -2.191 -2.599 -10.031 1.00 96.88 87 ARG A CA 1
ATOM 690 C C . ARG A 1 87 ? -3.614 -2.539 -10.570 1.00 96.88 87 ARG A C 1
ATOM 692 O O . ARG A 1 87 ? -4.195 -1.462 -10.617 1.00 96.88 87 ARG A O 1
ATOM 699 N N . THR A 1 88 ? -4.142 -3.658 -11.054 1.00 96.62 88 THR A N 1
ATOM 700 C CA . THR A 1 88 ? -5.451 -3.699 -11.721 1.00 96.62 88 THR A CA 1
ATOM 701 C C . THR A 1 88 ? -6.087 -5.077 -11.587 1.00 96.62 88 THR A C 1
ATOM 703 O O . THR A 1 88 ? -5.411 -6.045 -11.246 1.00 96.62 88 THR A O 1
ATOM 706 N N . VAL A 1 89 ? -7.379 -5.177 -11.878 1.00 96.31 89 VAL A N 1
ATOM 707 C CA . VAL A 1 89 ? -8.094 -6.448 -11.998 1.00 96.31 89 VAL A CA 1
ATOM 708 C C . VAL A 1 89 ? -8.560 -6.593 -13.440 1.00 96.31 89 VAL A C 1
ATOM 710 O O . VAL A 1 89 ? -9.291 -5.752 -13.953 1.00 96.31 89 VAL A O 1
ATOM 713 N N . GLU A 1 90 ? -8.151 -7.678 -14.089 1.00 96.50 90 GLU A N 1
ATOM 714 C CA . GLU A 1 90 ? -8.521 -8.003 -15.466 1.00 96.50 90 GLU A CA 1
ATOM 715 C C . GLU A 1 90 ? -9.177 -9.381 -15.490 1.00 96.50 90 GLU A C 1
ATOM 717 O O . GLU A 1 90 ? -8.591 -10.360 -15.027 1.00 96.50 90 GLU A O 1
ATOM 722 N N . ASN A 1 91 ? -10.404 -9.468 -16.014 1.00 96.12 91 ASN A N 1
ATOM 723 C CA . ASN A 1 91 ? -11.190 -10.710 -16.058 1.00 96.12 91 ASN A CA 1
ATOM 724 C C . ASN A 1 91 ? -11.324 -11.399 -14.684 1.00 96.12 91 ASN A C 1
ATOM 726 O O . ASN A 1 91 ? -11.247 -12.621 -14.580 1.00 96.12 91 ASN A O 1
ATOM 730 N N . GLY A 1 92 ? -11.477 -10.608 -13.617 1.00 94.00 92 GLY A N 1
ATOM 731 C CA . GLY A 1 92 ? -11.577 -11.108 -12.241 1.00 94.00 92 GLY A CA 1
ATOM 732 C C . GLY A 1 92 ? -10.250 -11.561 -11.623 1.00 94.00 92 GLY A C 1
ATOM 733 O O . GLY A 1 92 ? -10.247 -12.044 -10.495 1.00 94.00 92 GLY A O 1
ATOM 734 N N . VAL A 1 93 ? -9.124 -11.395 -12.323 1.00 94.19 93 VAL A N 1
ATOM 735 C CA . VAL A 1 93 ? -7.791 -11.768 -11.839 1.00 94.19 93 VAL A CA 1
ATOM 736 C C . VAL A 1 93 ? -6.995 -10.516 -11.495 1.00 94.19 93 VAL A C 1
ATOM 738 O O . VAL A 1 93 ? -6.844 -9.618 -12.326 1.00 94.19 93 VAL A O 1
ATOM 741 N N . LEU A 1 94 ? -6.447 -10.473 -10.281 1.00 95.38 94 LEU A N 1
ATOM 742 C CA . LEU A 1 94 ? -5.534 -9.415 -9.863 1.00 95.38 94 LEU A CA 1
ATOM 743 C C . LEU A 1 94 ? -4.242 -9.486 -10.687 1.00 95.38 94 LEU A C 1
ATOM 745 O O . LEU A 1 94 ? -3.575 -10.520 -10.744 1.00 95.38 94 LEU A O 1
ATOM 749 N N . LYS A 1 95 ? -3.893 -8.376 -11.331 1.00 96.44 95 LYS A N 1
ATOM 750 C CA . LYS A 1 95 ? -2.643 -8.189 -12.061 1.00 96.44 95 LYS A CA 1
ATOM 751 C C . LYS A 1 95 ? -1.755 -7.229 -11.293 1.00 96.44 95 LYS A C 1
ATOM 753 O O . LYS A 1 95 ? -2.170 -6.120 -10.935 1.00 96.44 95 LYS A O 1
ATOM 758 N N . GLY A 1 96 ? -0.529 -7.675 -11.054 1.00 96.44 96 GLY A N 1
ATOM 759 C CA . GLY A 1 96 ? 0.488 -6.877 -10.407 1.00 96.44 96 GLY A CA 1
ATOM 760 C C . GLY A 1 96 ? 1.473 -6.245 -11.386 1.00 96.44 96 GLY A C 1
ATOM 761 O O . GLY A 1 96 ? 1.376 -6.381 -12.608 1.00 96.44 96 GLY A O 1
ATOM 762 N N . THR A 1 97 ? 2.438 -5.531 -10.826 1.00 96.62 97 THR A N 1
ATOM 763 C CA . THR A 1 97 ? 3.548 -4.923 -11.546 1.00 96.62 97 THR A CA 1
ATOM 764 C C . THR A 1 97 ? 4.844 -5.035 -10.751 1.00 96.62 97 THR A C 1
ATOM 766 O O . THR A 1 97 ? 4.842 -5.217 -9.537 1.00 96.62 97 THR A O 1
ATOM 769 N N . THR A 1 98 ? 5.973 -4.860 -11.432 1.00 97.25 98 THR A N 1
ATOM 770 C CA . THR A 1 98 ? 7.267 -4.662 -10.768 1.00 97.25 98 THR A CA 1
ATOM 771 C C . THR A 1 98 ? 7.372 -3.263 -10.153 1.00 97.25 98 THR A C 1
ATOM 773 O O . THR A 1 98 ? 6.672 -2.335 -10.575 1.00 97.25 98 THR A O 1
ATOM 776 N N . SER A 1 99 ? 8.314 -3.099 -9.220 1.00 96.81 99 SER A N 1
ATOM 777 C CA . SER A 1 99 ? 8.670 -1.822 -8.578 1.00 96.81 99 SER A CA 1
ATOM 778 C C . SER A 1 99 ? 8.975 -0.678 -9.551 1.00 96.81 99 SER A C 1
ATOM 780 O O . SER A 1 99 ? 8.678 0.468 -9.244 1.00 96.81 99 SER A O 1
ATOM 782 N N . LYS A 1 100 ? 9.505 -0.968 -10.746 1.00 96.06 100 LYS A N 1
ATOM 783 C CA . LYS A 1 100 ? 9.887 0.054 -11.736 1.00 96.06 100 LYS A CA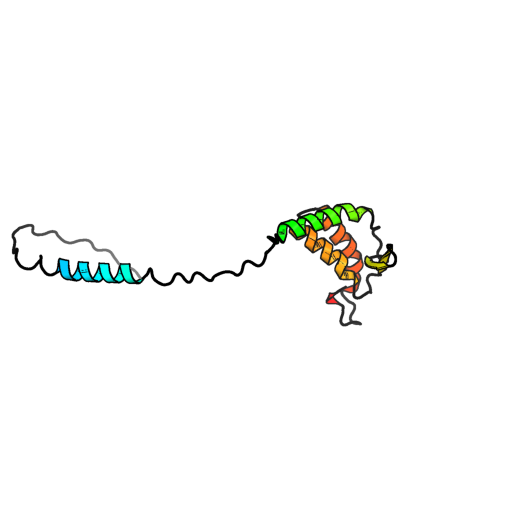 1
ATOM 784 C C . LYS A 1 100 ? 8.703 0.798 -12.355 1.00 96.06 100 LYS A C 1
ATOM 786 O O . LYS A 1 100 ? 8.901 1.858 -12.950 1.00 96.06 100 LYS A O 1
ATOM 791 N N . SER A 1 101 ? 7.504 0.219 -12.288 1.00 96.75 101 SER A N 1
ATOM 792 C CA . SER A 1 101 ? 6.296 0.854 -12.817 1.00 96.75 101 SER A CA 1
ATOM 793 C C . SER A 1 101 ? 5.981 2.125 -12.045 1.00 96.75 101 SER A C 1
ATOM 795 O O . SER A 1 101 ? 6.075 2.137 -10.824 1.00 96.75 101 SER A O 1
ATOM 797 N N . TRP A 1 102 ? 5.505 3.151 -12.748 1.00 96.62 102 TRP A N 1
ATOM 798 C CA . TRP A 1 102 ? 5.007 4.382 -12.134 1.00 96.62 102 TRP A CA 1
ATOM 799 C C . TRP A 1 102 ? 3.836 4.148 -11.169 1.00 96.62 102 TRP A C 1
ATOM 801 O O . TRP A 1 102 ? 3.493 5.032 -10.406 1.00 96.62 102 TRP A O 1
ATOM 811 N N . THR A 1 103 ? 3.198 2.973 -11.188 1.00 97.12 103 THR A N 1
ATOM 812 C CA . THR A 1 103 ? 2.082 2.653 -10.288 1.00 97.12 103 THR A CA 1
ATOM 813 C C . THR A 1 103 ? 2.485 1.928 -9.001 1.00 97.12 103 THR A C 1
ATOM 815 O O . THR A 1 103 ? 1.612 1.561 -8.217 1.00 97.12 103 THR A O 1
ATOM 818 N N . SER A 1 104 ? 3.768 1.617 -8.805 1.00 97.44 104 SER A N 1
ATOM 819 C CA . SER A 1 104 ? 4.205 0.700 -7.744 1.00 97.44 104 SER A CA 1
ATOM 820 C C . SER A 1 104 ? 4.039 1.267 -6.328 1.00 97.44 104 SER A C 1
ATOM 822 O O . S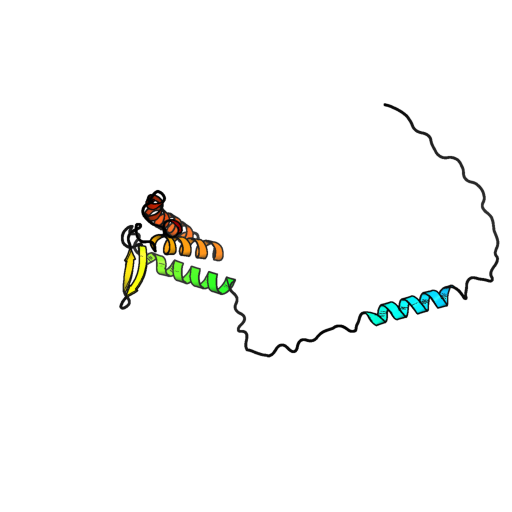ER A 1 104 ? 3.820 0.497 -5.396 1.00 97.44 104 SER A O 1
ATOM 824 N N . GLY A 1 105 ? 4.064 2.591 -6.153 1.00 97.69 105 GLY A N 1
ATOM 825 C CA . GLY A 1 105 ? 3.889 3.250 -4.858 1.00 97.69 105 GLY A CA 1
ATOM 826 C C . GLY A 1 105 ? 2.435 3.366 -4.389 1.00 97.69 105 GLY A C 1
ATOM 827 O O . GLY A 1 105 ? 2.194 3.580 -3.200 1.00 97.69 105 GLY A O 1
ATOM 828 N N . PHE A 1 106 ? 1.442 3.183 -5.270 1.00 98.00 106 PHE A N 1
ATOM 829 C CA . PHE A 1 106 ? 0.033 3.360 -4.892 1.00 98.00 106 PHE A CA 1
ATOM 830 C C . PHE A 1 106 ? -0.451 2.314 -3.889 1.00 98.00 106 PHE A C 1
ATOM 832 O O . PHE A 1 106 ? -1.150 2.666 -2.943 1.00 98.00 106 PHE A O 1
ATOM 839 N N . PHE A 1 107 ? -0.082 1.044 -4.064 1.00 97.94 107 PHE A N 1
ATOM 840 C CA . PHE A 1 107 ? -0.519 -0.019 -3.159 1.00 97.94 107 PHE A CA 1
ATOM 841 C C . PHE A 1 107 ? 0.044 0.125 -1.730 1.00 97.94 107 PHE A C 1
ATOM 843 O O . PHE A 1 107 ? -0.760 0.190 -0.800 1.00 97.94 107 PHE A O 1
ATOM 850 N N . PRO A 1 108 ? 1.369 0.264 -1.502 1.00 98.00 108 PRO A N 1
ATOM 851 C CA . PRO A 1 108 ? 1.881 0.544 -0.158 1.00 98.00 108 PRO A CA 1
ATOM 852 C C . PRO A 1 108 ? 1.354 1.876 0.398 1.00 98.00 108 PRO A C 1
ATOM 854 O O . PRO A 1 108 ? 1.043 1.961 1.585 1.00 98.00 108 PRO A O 1
ATOM 857 N N . GLY A 1 109 ? 1.167 2.896 -0.449 1.00 98.12 109 GLY A N 1
ATOM 858 C CA . GLY A 1 109 ? 0.539 4.158 -0.055 1.00 98.12 109 GLY A CA 1
ATOM 859 C C . GLY A 1 109 ? -0.894 3.981 0.460 1.00 98.12 109 GLY A C 1
ATOM 860 O O . GLY A 1 109 ? -1.242 4.536 1.500 1.00 98.12 109 GLY A O 1
ATOM 861 N N . LEU A 1 110 ? -1.713 3.168 -0.215 1.00 98.00 110 LEU A N 1
ATOM 862 C CA . LEU A 1 110 ? -3.063 2.810 0.228 1.00 98.00 110 LEU A CA 1
ATOM 863 C C . LEU A 1 110 ? -3.038 2.108 1.590 1.00 98.00 110 LEU A C 1
ATOM 865 O O . LEU A 1 110 ? -3.819 2.463 2.469 1.00 98.00 110 LEU A O 1
ATOM 869 N N . LEU A 1 111 ? -2.128 1.152 1.793 1.00 98.62 111 LEU A N 1
ATOM 870 C CA . LEU A 1 111 ? -2.005 0.438 3.068 1.00 98.62 111 LEU A CA 1
ATOM 871 C C . LEU A 1 111 ? -1.652 1.388 4.222 1.00 98.62 111 LEU A C 1
ATOM 873 O O . LEU A 1 111 ? -2.265 1.307 5.286 1.00 98.62 111 LEU A O 1
ATOM 877 N N . TRP A 1 112 ? -0.759 2.357 3.995 1.00 98.62 112 TRP A N 1
ATOM 878 C CA . TRP A 1 112 ? -0.482 3.417 4.970 1.00 98.62 112 TRP A CA 1
ATOM 879 C C . TRP A 1 112 ? -1.710 4.276 5.279 1.00 98.62 112 TRP A C 1
ATOM 881 O O . TRP A 1 112 ? -1.935 4.621 6.439 1.00 98.62 112 TRP A O 1
ATOM 891 N N . GLN A 1 113 ? -2.512 4.627 4.270 1.00 98.12 113 GLN A N 1
ATOM 892 C CA . GLN A 1 113 ? -3.740 5.401 4.477 1.00 98.12 113 GLN A CA 1
ATOM 893 C C . GLN A 1 113 ? -4.747 4.643 5.344 1.00 98.12 113 GLN A C 1
ATOM 895 O O . GLN A 1 113 ? -5.266 5.206 6.306 1.00 98.12 113 GLN A O 1
ATOM 900 N N . LEU A 1 114 ? -4.972 3.364 5.042 1.00 98.38 114 LEU A N 1
ATOM 901 C CA . LEU A 1 114 ? -5.905 2.516 5.782 1.00 98.38 114 LEU A CA 1
ATOM 902 C C . LEU A 1 114 ? -5.408 2.205 7.201 1.00 98.38 114 LEU A C 1
ATOM 904 O O . LEU A 1 114 ? -6.204 2.142 8.135 1.00 98.38 114 LEU A O 1
ATOM 908 N N . TYR A 1 115 ? -4.094 2.066 7.400 1.00 98.50 115 TYR A N 1
ATOM 909 C CA . TYR A 1 115 ? -3.514 1.990 8.742 1.00 98.50 115 TYR A CA 1
ATOM 910 C C . TYR A 1 115 ? -3.785 3.270 9.539 1.00 98.50 115 TYR A C 1
ATOM 912 O O . TYR A 1 115 ? -4.196 3.193 10.692 1.00 98.50 115 TYR A O 1
ATOM 920 N N . ARG A 1 116 ? -3.609 4.454 8.937 1.00 97.69 116 ARG A N 1
ATOM 921 C CA . ARG A 1 116 ? -3.856 5.725 9.636 1.00 97.69 116 ARG A CA 1
ATOM 922 C C . ARG A 1 116 ? -5.307 5.909 10.069 1.00 97.69 116 ARG A C 1
ATOM 924 O O . ARG A 1 116 ? -5.525 6.544 11.095 1.00 97.69 116 ARG A O 1
ATOM 931 N N . SER A 1 117 ? -6.273 5.397 9.306 1.00 96.19 117 SER A N 1
ATOM 932 C CA . SER A 1 117 ? -7.689 5.486 9.679 1.00 96.19 117 SER A CA 1
ATOM 933 C C . SER A 1 117 ? -8.091 4.456 10.734 1.00 96.19 117 SER A C 1
ATOM 935 O O . SER A 1 117 ? -8.833 4.795 11.647 1.00 96.19 117 SER A O 1
ATOM 937 N N . SER A 1 118 ? -7.606 3.217 10.621 1.00 97.12 118 SER A N 1
ATOM 938 C CA . SER A 1 118 ? -8.083 2.093 11.443 1.00 97.12 118 SER A CA 1
ATOM 939 C C . SER A 1 118 ? -7.202 1.729 12.638 1.00 97.12 118 SER A C 1
ATOM 941 O O . SER A 1 118 ? -7.689 1.153 13.605 1.00 97.12 118 SER A O 1
ATOM 943 N N . GLY A 1 119 ? -5.900 2.013 12.572 1.00 97.75 119 GLY A N 1
ATOM 944 C CA . GLY A 1 119 ? -4.911 1.546 13.545 1.00 97.75 119 GLY A CA 1
ATOM 945 C C . GLY A 1 119 ? -4.545 0.059 13.437 1.00 97.75 119 GLY A C 1
ATOM 946 O O . GLY A 1 119 ? -3.833 -0.439 14.307 1.00 97.75 119 GLY A O 1
ATOM 947 N N . HIS A 1 120 ? -4.994 -0.662 12.399 1.00 98.38 120 HIS A N 1
ATOM 948 C CA . HIS A 1 120 ? -4.686 -2.090 12.231 1.00 98.38 120 HIS A CA 1
ATOM 949 C C . HIS A 1 120 ? -3.211 -2.324 11.906 1.00 98.38 120 HIS A C 1
ATOM 951 O O . HIS A 1 120 ? -2.730 -1.984 10.822 1.00 98.38 120 HIS A O 1
ATOM 957 N N . GLU A 1 121 ? -2.493 -2.952 12.830 1.00 98.44 121 GLU A N 1
ATOM 958 C CA . GLU A 1 121 ? -1.050 -3.159 12.723 1.00 98.44 121 GLU A CA 1
ATOM 959 C C . GLU A 1 121 ? -0.657 -4.050 11.532 1.00 98.44 121 GLU A C 1
ATOM 961 O O . GLU A 1 121 ? 0.406 -3.869 10.938 1.00 98.44 121 GLU A O 1
ATOM 966 N N . GLU A 1 122 ? -1.531 -4.969 11.115 1.00 98.31 122 GLU A N 1
ATOM 967 C CA . GLU A 1 122 ? -1.323 -5.822 9.942 1.00 98.31 122 GLU A CA 1
ATOM 968 C C . GLU A 1 122 ? -1.223 -4.999 8.650 1.00 98.31 122 GLU A C 1
ATOM 970 O O . GLU A 1 122 ? -0.428 -5.322 7.764 1.00 98.31 122 GLU A O 1
ATOM 975 N N . LEU A 1 123 ? -1.985 -3.902 8.553 1.00 98.69 123 LEU A N 1
ATOM 976 C CA . LEU A 1 123 ? -1.911 -2.985 7.414 1.00 98.69 123 LEU A CA 1
ATOM 977 C C . LEU A 1 123 ? -0.580 -2.237 7.404 1.00 98.69 123 LEU A C 1
ATOM 979 O O . LEU A 1 123 ? 0.008 -2.068 6.337 1.00 98.69 123 LEU A O 1
ATOM 983 N N . ARG A 1 124 ? -0.073 -1.842 8.580 1.00 98.81 124 ARG A N 1
ATOM 984 C CA . ARG A 1 124 ? 1.245 -1.210 8.702 1.00 98.81 124 ARG A CA 1
ATOM 985 C C . ARG A 1 124 ? 2.358 -2.154 8.264 1.00 98.81 124 ARG A C 1
ATOM 987 O O . ARG A 1 124 ? 3.190 -1.781 7.443 1.00 98.81 124 ARG A O 1
ATOM 994 N N . GLN A 1 125 ? 2.345 -3.385 8.773 1.00 98.69 125 GLN A N 1
ATOM 995 C CA . GLN A 1 125 ? 3.342 -4.404 8.437 1.00 98.69 125 GLN A CA 1
ATOM 996 C C . GLN A 1 125 ? 3.341 -4.707 6.935 1.00 98.69 125 GLN A C 1
ATOM 998 O O . GLN A 1 125 ? 4.401 -4.765 6.313 1.00 98.69 125 GLN A O 1
ATOM 1003 N N . ALA A 1 126 ? 2.159 -4.841 6.329 1.00 98.44 126 ALA A N 1
ATOM 1004 C CA . ALA A 1 126 ? 2.046 -5.014 4.888 1.00 98.44 126 ALA A CA 1
ATOM 1005 C C . ALA A 1 126 ? 2.569 -3.781 4.127 1.00 98.44 126 ALA A C 1
ATOM 1007 O O . ALA A 1 126 ? 3.312 -3.935 3.157 1.00 98.44 126 ALA A O 1
ATOM 1008 N N . ALA A 1 127 ? 2.241 -2.563 4.573 1.00 98.50 127 ALA A N 1
ATOM 1009 C CA . ALA A 1 127 ? 2.730 -1.331 3.954 1.00 98.50 127 ALA A CA 1
ATOM 1010 C C . ALA A 1 127 ? 4.265 -1.270 3.944 1.00 98.50 127 ALA A C 1
ATOM 1012 O O . ALA A 1 127 ? 4.858 -1.015 2.898 1.00 98.50 127 ALA A O 1
ATOM 1013 N N . GLU A 1 128 ? 4.907 -1.579 5.075 1.00 98.69 128 GLU A N 1
ATOM 1014 C CA . GLU A 1 128 ? 6.367 -1.643 5.215 1.00 98.69 128 GLU A CA 1
ATOM 1015 C C . GLU A 1 128 ? 6.991 -2.680 4.265 1.00 98.69 128 GLU A C 1
ATOM 1017 O O . GLU A 1 128 ? 7.962 -2.381 3.566 1.00 98.69 128 GLU A O 1
ATOM 1022 N N . GLN A 1 129 ? 6.413 -3.884 4.189 1.00 98.25 129 GLN A N 1
ATOM 1023 C CA . GLN A 1 129 ? 6.902 -4.964 3.326 1.00 98.25 129 GLN A CA 1
ATOM 1024 C C . GLN A 1 129 ? 6.819 -4.608 1.837 1.00 98.25 129 GLN A C 1
ATOM 1026 O O . GLN A 1 129 ? 7.792 -4.778 1.102 1.00 98.25 129 GLN A O 1
ATOM 1031 N N . TRP A 1 130 ? 5.677 -4.084 1.385 1.00 98.19 130 TRP A N 1
ATOM 1032 C CA . TRP A 1 130 ? 5.497 -3.682 -0.010 1.00 98.19 130 TRP A CA 1
ATOM 1033 C C . TRP A 1 130 ? 6.344 -2.458 -0.365 1.00 98.19 130 TRP A C 1
ATOM 1035 O O . TRP A 1 130 ? 6.952 -2.423 -1.436 1.00 98.19 130 TRP A O 1
ATOM 1045 N N . GLN A 1 131 ? 6.460 -1.488 0.546 1.00 97.75 131 GLN A N 1
ATOM 1046 C CA . GLN A 1 131 ? 7.312 -0.316 0.357 1.00 97.75 131 GLN A CA 1
ATOM 1047 C C . GLN A 1 131 ? 8.792 -0.699 0.231 1.00 97.75 131 GLN A C 1
ATOM 1049 O O . GLN A 1 131 ? 9.509 -0.087 -0.559 1.00 97.75 131 GLN A O 1
ATOM 1054 N N . ALA A 1 132 ? 9.258 -1.741 0.924 1.00 97.94 132 ALA A N 1
ATOM 1055 C CA . ALA A 1 132 ? 10.642 -2.202 0.805 1.00 97.94 132 ALA A CA 1
ATOM 1056 C C . ALA A 1 132 ? 11.018 -2.629 -0.630 1.00 97.94 132 ALA A C 1
ATOM 1058 O O . ALA A 1 132 ? 12.169 -2.467 -1.040 1.00 97.94 132 ALA A O 1
ATOM 1059 N N . PHE A 1 133 ? 10.067 -3.130 -1.429 1.00 97.06 133 PHE A N 1
ATOM 1060 C CA . PHE A 1 133 ? 10.313 -3.452 -2.841 1.00 97.06 133 PHE A CA 1
ATOM 1061 C C . PHE A 1 133 ? 10.459 -2.215 -3.731 1.00 97.06 133 PHE A C 1
ATOM 1063 O O . PHE A 1 133 ? 11.138 -2.281 -4.761 1.00 97.06 133 PHE A O 1
ATOM 1070 N N . VAL A 1 134 ? 9.821 -1.120 -3.328 1.00 96.94 134 VAL A N 1
ATOM 1071 C CA . VAL A 1 134 ? 9.723 0.160 -4.035 1.00 96.94 134 VAL A CA 1
ATOM 1072 C C . VAL A 1 134 ? 10.914 1.066 -3.685 1.00 96.94 134 VAL A C 1
ATOM 1074 O O . VAL A 1 134 ? 11.506 1.681 -4.560 1.00 96.94 134 VAL A O 1
ATOM 1077 N N . GLU A 1 135 ? 11.396 1.018 -2.439 1.00 96.69 135 GLU A N 1
ATOM 1078 C CA . GLU A 1 135 ? 12.506 1.824 -1.893 1.00 96.69 135 GLU A CA 1
ATOM 1079 C C . GLU A 1 135 ? 13.781 1.859 -2.762 1.00 96.69 135 GLU A C 1
ATOM 1081 O O . GLU A 1 135 ? 14.528 2.843 -2.767 1.00 96.69 135 GLU A O 1
ATOM 1086 N N . LYS A 1 136 ? 14.064 0.791 -3.515 1.00 94.94 136 LYS A N 1
ATOM 1087 C CA . LYS A 1 136 ? 15.231 0.733 -4.409 1.00 94.94 136 LYS A CA 1
ATOM 1088 C C . LYS A 1 136 ? 15.142 1.708 -5.592 1.00 94.94 136 LYS A C 1
ATOM 1090 O O . LYS A 1 136 ? 16.183 2.074 -6.136 1.00 94.94 136 LYS A O 1
ATOM 1095 N N . GLU A 1 137 ? 13.941 2.147 -5.966 1.00 96.25 137 GLU A N 1
ATOM 1096 C CA . GLU A 1 137 ? 13.698 3.041 -7.102 1.00 96.25 137 GLU A CA 1
ATOM 1097 C C . GLU A 1 137 ? 13.947 4.519 -6.761 1.00 96.25 137 GLU A C 1
ATOM 1099 O O . GLU A 1 137 ? 14.053 5.334 -7.669 1.00 96.25 137 GLU A O 1
ATOM 1104 N N . LYS A 1 138 ? 14.163 4.883 -5.486 1.00 95.88 138 LYS A N 1
ATOM 1105 C CA . LYS A 1 138 ? 14.341 6.279 -5.019 1.00 95.88 138 LYS A CA 1
ATOM 1106 C C . LYS A 1 138 ? 15.458 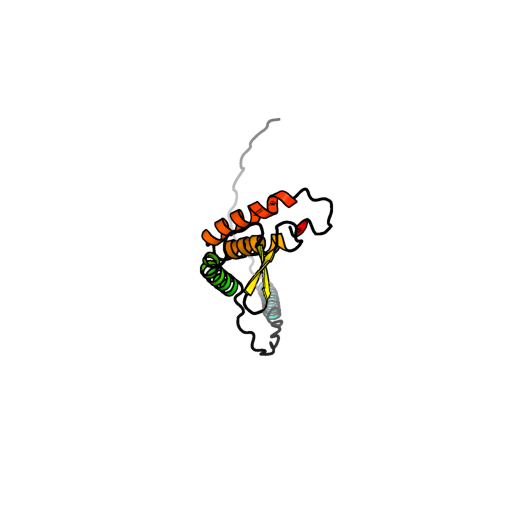7.089 -5.694 1.00 95.88 138 LYS A C 1
ATOM 1108 O O . LYS A 1 138 ? 15.552 8.298 -5.501 1.00 95.88 138 LYS A O 1
ATOM 1113 N N . ARG A 1 139 ? 16.376 6.418 -6.397 1.00 96.31 139 ARG A N 1
ATOM 1114 C CA . ARG A 1 139 ? 17.491 7.039 -7.137 1.00 96.31 139 ARG A CA 1
ATOM 1115 C C . ARG A 1 139 ? 17.305 6.990 -8.651 1.00 96.31 139 ARG A C 1
ATOM 1117 O O . ARG A 1 139 ? 18.230 7.351 -9.374 1.00 96.31 139 ARG A O 1
ATOM 1124 N N . ASP A 1 140 ? 16.159 6.523 -9.131 1.00 95.31 140 ASP A N 1
ATOM 1125 C CA . ASP A 1 140 ? 15.872 6.485 -10.554 1.00 95.31 140 ASP A CA 1
ATOM 1126 C C . ASP A 1 140 ? 15.614 7.901 -11.085 1.00 95.31 140 ASP A C 1
ATOM 1128 O O . ASP A 1 140 ? 14.560 8.491 -10.866 1.00 95.31 140 ASP A O 1
ATOM 1132 N N . SER A 1 141 ? 16.593 8.440 -11.808 1.00 95.50 141 SER A N 1
ATOM 1133 C CA . SER A 1 141 ? 16.520 9.744 -12.468 1.00 95.50 141 SER A CA 1
ATOM 1134 C C . SER A 1 141 ? 16.009 9.674 -13.912 1.00 95.50 141 SER A C 1
ATOM 1136 O O . SER A 1 141 ? 16.017 10.688 -14.608 1.00 95.50 141 SER A O 1
ATOM 1138 N N . SER A 1 142 ? 15.583 8.500 -14.391 1.00 95.81 142 SER A N 1
ATOM 1139 C CA . SER A 1 142 ? 15.172 8.292 -15.786 1.00 95.81 142 SER A CA 1
ATOM 1140 C C . SER A 1 142 ? 13.698 8.601 -16.073 1.00 95.81 142 SER A C 1
ATOM 1142 O O . SER A 1 142 ? 13.293 8.586 -17.235 1.00 95.81 142 SER A O 1
ATOM 1144 N N . THR A 1 143 ? 12.888 8.898 -15.051 1.00 95.12 143 THR A N 1
ATOM 1145 C CA . THR A 1 143 ? 11.452 9.183 -15.203 1.00 95.12 143 THR A CA 1
ATOM 1146 C C . THR A 1 143 ? 10.994 10.387 -14.382 1.00 95.12 143 THR A C 1
ATOM 1148 O O . THR A 1 143 ? 11.566 10.703 -13.341 1.00 95.12 143 THR A O 1
ATOM 1151 N N . HIS A 1 144 ? 9.917 11.033 -14.836 1.00 96.44 144 HIS A N 1
ATOM 1152 C CA . HIS A 1 144 ? 9.209 12.068 -14.081 1.00 96.44 144 HIS A CA 1
ATOM 1153 C C . HIS A 1 144 ? 8.261 11.487 -13.019 1.00 96.44 144 HIS A C 1
ATOM 1155 O O . HIS A 1 144 ? 7.863 12.200 -12.103 1.00 96.44 144 HIS A O 1
ATOM 1161 N N . ASP A 1 145 ? 7.949 10.192 -13.100 1.00 96.06 145 ASP A N 1
ATOM 1162 C CA . ASP A 1 145 ? 7.028 9.512 -12.187 1.00 96.06 145 ASP A CA 1
ATOM 1163 C C . ASP A 1 145 ? 7.698 8.994 -10.908 1.00 96.06 145 ASP A C 1
ATOM 1165 O O . ASP A 1 145 ? 7.136 8.151 -10.212 1.00 96.06 145 ASP A O 1
ATOM 1169 N N . LEU A 1 146 ? 8.912 9.458 -10.584 1.00 95.06 146 LEU A N 1
ATOM 1170 C CA . LEU A 1 146 ? 9.653 8.992 -9.408 1.00 95.06 146 LEU A CA 1
ATOM 1171 C C . LEU A 1 146 ? 8.839 9.136 -8.112 1.00 95.06 146 LEU A C 1
ATOM 1173 O O . LEU A 1 146 ? 8.940 8.290 -7.240 1.00 95.06 146 LEU A O 1
ATOM 1177 N N . GLY A 1 147 ? 8.001 10.171 -8.003 1.00 94.00 147 GLY A N 1
ATOM 1178 C CA . GLY A 1 147 ? 7.150 10.378 -6.827 1.00 94.00 147 GLY A CA 1
ATOM 1179 C C . GLY A 1 147 ? 6.035 9.340 -6.640 1.00 94.00 147 GLY A C 1
ATOM 1180 O O . GLY A 1 147 ? 5.454 9.282 -5.560 1.00 94.00 147 GLY A O 1
ATOM 1181 N N . PHE A 1 148 ? 5.722 8.540 -7.664 1.00 94.88 148 PHE A N 1
ATOM 1182 C CA . PHE A 1 148 ? 4.698 7.493 -7.602 1.00 94.88 148 PHE A CA 1
ATOM 1183 C C . PHE A 1 148 ? 5.268 6.080 -7.422 1.00 94.88 148 PHE A C 1
ATOM 1185 O O . PHE A 1 148 ? 4.497 5.120 -7.343 1.00 94.88 148 PHE A O 1
ATOM 1192 N N . LYS A 1 149 ? 6.592 5.941 -7.358 1.00 88.19 149 LYS A N 1
ATOM 1193 C CA . LYS A 1 149 ? 7.296 4.667 -7.208 1.00 88.19 149 LYS A CA 1
ATOM 1194 C C . LYS A 1 149 ? 8.421 4.752 -6.184 1.00 88.19 149 LYS A C 1
ATOM 1196 O O . LYS A 1 149 ? 8.432 5.700 -5.376 1.00 88.19 149 LYS A O 1
#

Foldseek 3Di:
DDDDDDDDDDDDDDDDDDDDDDPPPVVVVVVVVVVVVVVVPPPDPPPPPPDPDPPPPDDVLVVLQVVLVVCLVCVVVDDLDQAAQFDDADPNRTGGHHLPDLQQQVRLVSLVSSCVSHVDVSSVVVSVSSVVSNVVLCPPPPDPSSVSD

pLDDT: mean 79.19, std 22.59, range [35.47, 98.81]

Secondary structure (DSSP, 8-state):
--------------------SSSHHHHHHHHHHHHHHHHTTS-----------------HHHHHHHHHHHHHHHGGGS---TT-EEEEEETTEEEEE-TTSTTTTHHHHHHHHHHHHH--HHHHHHHHHHHHHHGGGGG--S-GGGGG-

Radius of gyration: 37.36 Å; chains: 1; bounding box: 55×81×75 Å